Protein AF-A0A158KVG2-F1 (afdb_monomer_lite)

pLDDT: mean 78.67, std 23.9, range [35.34, 98.88]

Radius of gyration: 31.32 Å; chains: 1; bounding box: 72×82×52 Å

Sequence (134 aa):
MSNTTRAKLRKARLRAGALAVALGLVTTLSQTADAQETRQITQSPASAPSASETLNARQQAIVPIAAFAAAGNMAKLNAALNQGLDAGMTVSDAREILVQLYAYAGFPRSLNALGELMKVLEARKQRKRSFLRA

Organism: NCBI:txid326476

Secondary structure (DSSP, 8-state):
----------------------------------------------PPPPGGGSPPHHHHTHHHHHHHHHHT-HHHHHHHHHHHHHTT--HHHHHHHHHHTHHHH-HHHHHHHHHHHHHHHHHHHHHHHHHTT-

InterPro domains:
  IPR003779 Alkyl hydroperoxide reductase AhpD/CMD-like [PF02627] (53-115)
  IPR029032 AhpD-like [G3DSA:1.20.1290.10] (24-131)
  IPR029032 AhpD-like [SSF69118] (46-126)
  IPR052512 4-carboxymuconolactone decarboxylase/NDH-1 regulator [PTHR33570] (53-128)

Foldseek 3Di:
DDDDDDDDDDDDDDDDDDDDDDDDDDDDDDDDDPPPPPPPPPPDDPDDDDPVNDDQQLRVLLVQCLVCLLVVVLVSNLVSLVSNVVSVHDLVNSLVSLVVSCVVRNDVSSVVSVVSSVVSVVVVVVVVVVVVVD

Structure (mmCIF, N/CA/C/O backbone):
data_AF-A0A158KVG2-F1
#
_entry.id   AF-A0A158KVG2-F1
#
loop_
_atom_site.group_PDB
_atom_site.id
_atom_site.type_symbol
_atom_site.label_atom_id
_atom_site.label_alt_id
_atom_site.label_comp_id
_atom_site.label_asym_id
_atom_site.label_entity_id
_atom_site.label_seq_id
_atom_site.pdbx_PDB_ins_code
_atom_site.Cartn_x
_atom_site.Cartn_y
_atom_site.Cartn_z
_atom_site.occupancy
_atom_site.B_iso_or_equiv
_atom_site.auth_seq_id
_atom_site.auth_comp_id
_atom_site.auth_asym_id
_atom_site.auth_atom_id
_atom_site.pdbx_PDB_model_num
ATOM 1 N N . MET A 1 1 ? 12.723 -8.533 -31.213 1.00 46.94 1 MET A N 1
ATOM 2 C CA . MET A 1 1 ? 12.249 -9.908 -31.484 1.00 46.94 1 MET A CA 1
ATOM 3 C C . MET A 1 1 ? 13.435 -10.754 -31.915 1.00 46.94 1 MET A C 1
ATOM 5 O O . MET A 1 1 ? 13.877 -10.594 -33.039 1.00 46.94 1 MET A O 1
ATOM 9 N N . SER A 1 2 ? 13.947 -11.612 -31.031 1.00 47.16 2 SER A N 1
ATOM 10 C CA . SER A 1 2 ? 14.795 -12.767 -31.383 1.00 47.16 2 SER A CA 1
ATOM 11 C C . SER A 1 2 ? 14.998 -13.620 -30.130 1.00 47.16 2 SER A C 1
ATOM 13 O O . SER A 1 2 ? 15.923 -13.450 -29.344 1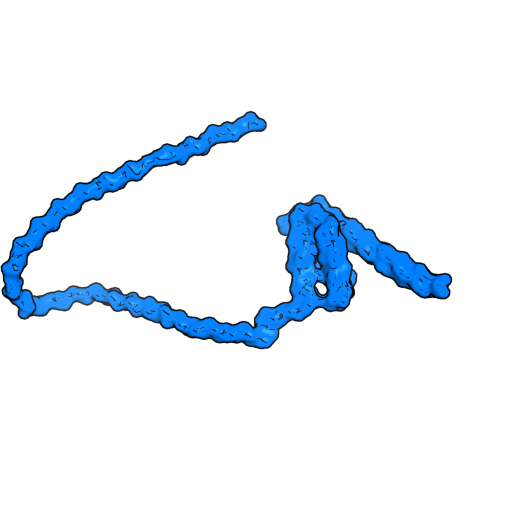.00 47.16 2 SER A O 1
ATOM 15 N N . ASN A 1 3 ? 14.021 -14.498 -29.921 1.00 42.50 3 ASN A N 1
ATOM 16 C CA . ASN A 1 3 ? 14.078 -15.589 -28.963 1.00 42.50 3 ASN A CA 1
ATOM 17 C C . ASN A 1 3 ? 14.885 -16.753 -29.553 1.00 42.50 3 ASN A C 1
ATOM 19 O O . ASN A 1 3 ? 14.828 -16.985 -30.760 1.00 42.50 3 ASN A O 1
ATOM 23 N N . THR A 1 4 ? 15.427 -17.565 -28.642 1.00 52.56 4 THR A N 1
ATOM 24 C CA . THR A 1 4 ? 15.753 -18.999 -28.780 1.00 52.56 4 THR A CA 1
ATOM 25 C C . THR A 1 4 ? 17.234 -19.341 -28.909 1.00 52.56 4 THR A C 1
ATOM 27 O O . THR A 1 4 ? 17.772 -19.364 -30.005 1.00 52.56 4 THR A O 1
ATOM 30 N N . THR A 1 5 ? 17.794 -19.841 -27.803 1.00 49.97 5 THR A N 1
ATOM 31 C CA . THR A 1 5 ? 18.590 -21.078 -27.832 1.00 49.97 5 THR A CA 1
ATOM 32 C C . THR A 1 5 ? 18.205 -21.939 -26.626 1.00 49.97 5 THR A C 1
ATOM 34 O O . THR A 1 5 ? 18.603 -21.674 -25.496 1.00 49.97 5 THR A O 1
ATOM 37 N N . ARG A 1 6 ? 17.398 -22.983 -26.861 1.00 48.06 6 ARG A N 1
ATOM 38 C CA . ARG A 1 6 ? 17.244 -24.125 -25.945 1.00 48.06 6 ARG A CA 1
ATOM 39 C C . ARG A 1 6 ? 18.274 -25.175 -26.347 1.00 48.06 6 ARG A C 1
ATOM 41 O O . ARG A 1 6 ? 18.123 -25.781 -27.402 1.00 48.06 6 ARG A O 1
ATOM 48 N N . ALA A 1 7 ? 19.247 -25.452 -25.487 1.00 46.06 7 ALA A N 1
ATOM 49 C CA . ALA A 1 7 ? 20.039 -26.673 -25.578 1.00 46.06 7 ALA A CA 1
ATOM 50 C C . ALA A 1 7 ? 19.453 -27.716 -24.616 1.00 46.06 7 ALA A C 1
ATOM 52 O O . ALA A 1 7 ? 19.434 -27.536 -23.400 1.00 46.06 7 ALA A O 1
ATOM 53 N N . LYS A 1 8 ? 18.907 -28.791 -25.188 1.00 47.69 8 LYS A N 1
ATOM 54 C CA . LYS A 1 8 ? 18.494 -30.011 -24.491 1.00 47.69 8 LYS A CA 1
ATOM 55 C C . LYS A 1 8 ? 19.597 -31.072 -24.630 1.00 47.69 8 LYS A C 1
ATOM 57 O O . LYS A 1 8 ? 20.163 -31.197 -25.710 1.00 47.69 8 LYS A O 1
ATOM 62 N N . LEU A 1 9 ? 19.670 -31.950 -23.618 1.00 47.25 9 LEU A N 1
ATOM 63 C CA . LEU A 1 9 ? 20.218 -33.323 -23.637 1.00 47.25 9 LEU A CA 1
ATOM 64 C C . LEU A 1 9 ? 21.770 -33.414 -23.636 1.00 47.25 9 LEU A C 1
ATOM 66 O O . LEU A 1 9 ? 22.432 -32.559 -24.191 1.00 47.25 9 LEU A O 1
ATOM 70 N N . ARG A 1 10 ? 22.451 -34.409 -23.046 1.00 45.09 10 ARG A N 1
ATOM 71 C CA . ARG A 1 10 ? 22.157 -35.843 -22.875 1.00 45.09 10 ARG A CA 1
ATOM 72 C C . ARG A 1 10 ? 22.859 -36.419 -21.633 1.00 45.09 10 ARG A C 1
ATOM 74 O O . ARG A 1 10 ? 23.947 -36.002 -21.262 1.00 45.09 10 ARG A O 1
ATOM 81 N N . LYS A 1 11 ? 22.225 -37.446 -21.061 1.00 49.22 11 LYS A N 1
ATOM 82 C CA . LYS A 1 11 ? 22.781 -38.410 -20.100 1.00 49.22 11 LYS A CA 1
ATOM 83 C C . LYS A 1 11 ? 24.017 -39.117 -20.672 1.00 49.22 11 LYS A C 1
ATOM 85 O O . LYS A 1 11 ? 23.976 -39.533 -21.826 1.00 49.22 11 LYS A O 1
ATOM 90 N N . ALA A 1 12 ? 24.986 -39.429 -19.815 1.00 42.91 12 ALA A N 1
ATOM 91 C CA . ALA A 1 12 ? 25.880 -40.567 -20.005 1.00 42.91 12 ALA A CA 1
ATOM 92 C C . ALA A 1 12 ? 26.088 -41.266 -18.655 1.00 42.91 12 ALA A C 1
ATOM 94 O O . ALA A 1 12 ? 26.766 -40.770 -17.763 1.00 42.91 12 ALA A O 1
ATOM 95 N N . ARG A 1 13 ? 25.418 -42.410 -18.500 1.00 50.41 13 ARG A N 1
ATOM 96 C CA . ARG A 1 13 ? 25.749 -43.434 -17.509 1.00 50.41 13 ARG A CA 1
ATOM 97 C C . ARG A 1 13 ? 26.928 -44.218 -18.080 1.00 50.41 13 ARG A C 1
ATOM 99 O O . ARG A 1 13 ? 26.797 -44.705 -19.200 1.00 50.41 13 ARG A O 1
ATOM 106 N N . LEU A 1 14 ? 27.996 -44.425 -17.317 1.00 45.09 14 LEU A N 1
ATOM 107 C CA . LEU A 1 14 ? 28.896 -45.551 -17.551 1.00 45.09 14 LEU A CA 1
ATOM 108 C C . LEU A 1 14 ? 29.075 -46.359 -16.269 1.00 45.09 14 LEU A C 1
ATOM 110 O O . LEU A 1 14 ? 29.219 -45.826 -15.175 1.00 45.09 14 LEU A O 1
ATOM 114 N N . ARG A 1 15 ? 28.938 -47.668 -16.464 1.00 46.53 15 ARG A N 1
ATOM 115 C CA . ARG A 1 15 ? 28.960 -48.761 -15.499 1.00 46.53 15 ARG A CA 1
ATOM 116 C C . ARG A 1 15 ? 30.371 -49.342 -15.427 1.00 46.53 15 ARG A C 1
ATOM 118 O O . ARG A 1 15 ? 31.005 -49.426 -16.470 1.00 46.53 15 ARG A O 1
ATOM 125 N N . ALA A 1 16 ? 30.754 -49.858 -14.264 1.00 38.53 16 ALA A N 1
ATOM 126 C CA . ALA A 1 16 ? 31.463 -51.131 -14.043 1.00 38.53 16 ALA A CA 1
ATOM 127 C C . ALA A 1 16 ? 31.785 -51.175 -12.534 1.00 38.53 16 ALA A C 1
ATOM 129 O O . ALA A 1 16 ? 32.373 -50.236 -12.024 1.00 38.53 16 ALA A O 1
ATOM 130 N N . GLY A 1 17 ? 31.350 -52.126 -11.711 1.00 40.28 17 GLY A N 1
ATOM 131 C CA . GLY A 1 17 ? 31.084 -53.528 -11.997 1.00 40.28 17 GLY A CA 1
ATOM 132 C C . GLY A 1 17 ? 32.365 -54.336 -11.809 1.00 40.28 17 GLY A C 1
ATOM 133 O O . GLY A 1 17 ? 32.963 -54.735 -12.797 1.00 40.28 17 GLY A O 1
ATOM 134 N N . ALA A 1 18 ? 32.773 -54.569 -10.561 1.00 41.50 18 ALA A N 1
ATOM 135 C CA . ALA A 1 18 ? 33.717 -55.627 -10.215 1.00 41.50 18 ALA A CA 1
ATOM 136 C C . ALA A 1 18 ? 33.218 -56.324 -8.944 1.00 41.50 18 ALA A C 1
ATOM 138 O O . ALA A 1 18 ? 33.290 -55.804 -7.835 1.00 41.50 18 ALA A O 1
ATOM 139 N N . LEU A 1 19 ? 32.610 -57.480 -9.185 1.00 38.84 19 LEU A N 1
ATOM 140 C CA . LEU A 1 19 ? 32.150 -58.472 -8.230 1.00 38.84 19 LEU A CA 1
ATOM 141 C C . LEU A 1 19 ? 33.371 -59.294 -7.794 1.00 38.84 19 LEU A C 1
ATOM 143 O O . LEU A 1 19 ? 34.020 -59.895 -8.646 1.00 38.84 19 LEU A O 1
ATOM 147 N N . ALA A 1 20 ? 33.663 -59.363 -6.500 1.00 42.84 20 ALA A N 1
ATOM 148 C CA . ALA A 1 20 ? 34.545 -60.389 -5.953 1.00 42.84 20 ALA A CA 1
ATOM 149 C C . ALA A 1 20 ? 33.944 -60.889 -4.638 1.00 42.84 20 ALA A C 1
ATOM 151 O O . ALA A 1 20 ? 34.099 -60.289 -3.578 1.00 42.84 20 ALA A O 1
ATOM 152 N N . VAL A 1 21 ? 33.181 -61.974 -4.755 1.00 43.25 21 VAL A N 1
ATOM 153 C CA . VAL A 1 21 ? 32.731 -62.805 -3.640 1.00 43.25 21 VAL A CA 1
ATOM 154 C C . VAL A 1 21 ? 33.880 -63.748 -3.300 1.00 43.25 21 VAL A C 1
ATOM 156 O O . VAL A 1 21 ? 34.240 -64.579 -4.128 1.00 43.25 21 VAL A O 1
ATOM 159 N N . ALA A 1 22 ? 34.423 -63.655 -2.089 1.00 40.34 22 ALA A N 1
ATOM 160 C CA . ALA A 1 22 ? 35.132 -64.763 -1.460 1.00 40.34 22 ALA A CA 1
ATOM 161 C C . ALA A 1 22 ? 35.016 -64.637 0.064 1.00 40.34 22 ALA A C 1
ATOM 163 O O . ALA A 1 22 ? 35.473 -63.667 0.663 1.00 40.34 22 ALA A O 1
ATOM 164 N N . LEU A 1 23 ? 34.344 -65.623 0.661 1.00 45.16 23 LEU A N 1
ATOM 165 C CA . LEU A 1 23 ? 34.289 -65.869 2.098 1.00 45.16 23 LEU A CA 1
ATOM 166 C C . LEU A 1 23 ? 35.703 -66.052 2.668 1.00 45.16 23 LEU A C 1
ATOM 168 O O . LEU A 1 23 ? 36.497 -66.802 2.106 1.00 45.16 23 LEU A O 1
ATOM 172 N N . GLY A 1 24 ? 35.959 -65.485 3.845 1.00 40.19 24 GLY A N 1
ATOM 173 C CA . GLY A 1 24 ? 37.127 -65.837 4.648 1.00 40.19 24 GLY A CA 1
ATOM 174 C C . GLY A 1 24 ? 37.234 -64.995 5.912 1.00 40.19 24 GLY A C 1
ATOM 175 O O . GLY A 1 24 ? 37.640 -63.842 5.854 1.00 40.19 24 GLY A O 1
ATOM 176 N N . LEU A 1 25 ? 36.840 -65.584 7.042 1.00 54.62 25 LEU A N 1
ATOM 177 C CA . LEU A 1 25 ? 37.082 -65.121 8.412 1.00 54.62 25 LEU A CA 1
ATOM 178 C C . LEU A 1 25 ? 38.502 -64.551 8.596 1.00 54.62 25 LEU A C 1
ATOM 180 O O . LEU A 1 25 ? 39.461 -65.264 8.329 1.00 54.62 25 LEU A O 1
ATOM 184 N N . VAL A 1 26 ? 38.622 -63.345 9.159 1.00 50.75 26 VAL A N 1
ATOM 185 C CA . VAL A 1 26 ? 39.550 -63.015 10.260 1.00 50.75 26 VAL A CA 1
ATOM 186 C C . VAL A 1 26 ? 39.286 -61.574 10.705 1.00 50.75 26 VAL A C 1
ATOM 188 O O . VAL A 1 26 ? 39.471 -60.602 9.979 1.00 50.75 26 VAL A O 1
ATOM 191 N N . THR A 1 27 ? 38.801 -61.459 11.933 1.00 54.44 27 THR A N 1
ATOM 192 C CA . THR A 1 27 ? 38.699 -60.235 12.720 1.00 54.44 27 THR A CA 1
ATOM 193 C C . THR A 1 27 ? 40.023 -60.001 13.440 1.00 54.44 27 THR A C 1
ATOM 195 O O . THR A 1 27 ? 40.278 -60.717 14.401 1.00 54.44 27 THR A O 1
ATOM 198 N N . THR A 1 28 ? 40.817 -58.992 13.071 1.00 48.44 28 THR A N 1
ATOM 199 C CA . THR A 1 28 ? 41.749 -58.337 14.013 1.00 48.44 28 THR A CA 1
ATOM 200 C C . THR A 1 28 ? 42.136 -56.932 13.551 1.00 48.44 28 THR A C 1
ATOM 202 O O . THR A 1 28 ? 42.648 -56.757 12.452 1.00 48.44 28 THR A O 1
ATOM 205 N N . LEU A 1 29 ? 41.896 -55.970 14.450 1.00 54.41 29 LEU A N 1
ATOM 206 C CA . LEU A 1 29 ? 42.531 -54.658 14.627 1.00 54.41 29 LEU A CA 1
ATOM 207 C C . LEU A 1 29 ? 43.180 -53.998 13.400 1.00 54.41 29 LEU A C 1
ATOM 209 O O . LEU A 1 29 ? 44.331 -54.262 13.064 1.00 54.41 29 LEU A O 1
ATOM 213 N N . SER A 1 30 ? 42.514 -52.970 12.882 1.00 42.50 30 SER A N 1
ATOM 214 C CA . SER A 1 30 ? 43.186 -51.739 12.457 1.00 42.50 30 SER A CA 1
ATOM 215 C C . SER A 1 30 ? 42.203 -50.583 12.592 1.00 42.50 30 SER A C 1
ATOM 217 O O . SER A 1 30 ? 41.364 -50.339 11.731 1.00 42.50 30 SER A O 1
ATOM 219 N N . GLN A 1 31 ? 42.288 -49.903 13.737 1.00 50.94 31 GLN A N 1
ATOM 220 C CA . GLN A 1 31 ? 41.778 -48.549 13.894 1.00 50.94 31 GLN A CA 1
ATOM 221 C C . GLN A 1 31 ? 42.495 -47.666 12.873 1.00 50.94 31 GLN A C 1
ATOM 223 O O . GLN A 1 31 ? 43.683 -47.389 13.006 1.00 50.94 31 GLN A O 1
ATOM 228 N N . THR A 1 32 ? 41.757 -47.219 11.865 1.00 45.50 32 THR A N 1
ATOM 229 C CA . THR A 1 32 ? 42.000 -45.921 11.245 1.00 45.50 32 THR A CA 1
ATOM 230 C C . THR A 1 32 ? 40.747 -45.104 11.503 1.00 45.50 32 THR A C 1
ATOM 232 O O . THR A 1 32 ? 39.627 -45.505 11.196 1.00 45.50 32 THR A O 1
ATOM 235 N N . ALA A 1 33 ? 40.957 -44.042 12.269 1.00 45.81 33 ALA A N 1
ATOM 236 C CA . ALA A 1 33 ? 39.939 -43.152 12.769 1.00 45.81 33 ALA A CA 1
ATOM 237 C C . ALA A 1 33 ? 39.454 -42.254 11.629 1.00 45.81 33 ALA A C 1
ATOM 239 O O . ALA A 1 33 ? 40.002 -41.179 11.416 1.00 45.81 33 ALA A O 1
ATOM 240 N N . ASP A 1 34 ? 38.408 -42.684 10.931 1.00 35.34 34 ASP A N 1
ATOM 241 C CA . ASP A 1 34 ? 37.525 -41.751 10.246 1.00 35.34 34 ASP A CA 1
ATOM 242 C C . ASP A 1 34 ? 36.406 -41.385 11.217 1.00 35.34 34 ASP A C 1
ATOM 244 O O . ASP A 1 34 ? 35.491 -42.157 11.509 1.00 35.34 34 ASP A O 1
ATOM 248 N N . ALA A 1 35 ? 36.540 -40.190 11.786 1.00 44.62 35 ALA A N 1
ATOM 249 C CA . ALA A 1 35 ? 35.538 -39.559 12.619 1.00 44.62 35 ALA A CA 1
ATOM 250 C C . ALA A 1 35 ? 34.256 -39.333 11.799 1.00 44.62 35 ALA A C 1
ATOM 252 O O . ALA A 1 35 ? 34.061 -38.289 11.179 1.00 44.62 35 ALA A O 1
ATOM 253 N N . GLN A 1 36 ? 33.350 -40.312 11.814 1.00 43.19 36 GLN A N 1
ATOM 254 C CA . GLN A 1 36 ? 31.944 -40.102 11.486 1.00 43.19 36 GLN A CA 1
ATOM 255 C C . GLN A 1 36 ? 31.297 -39.293 12.616 1.00 43.19 36 GLN A C 1
ATOM 257 O O . GLN A 1 36 ? 30.568 -39.822 13.455 1.00 43.19 36 GLN A O 1
ATOM 262 N N . GLU A 1 37 ? 31.547 -37.983 12.625 1.00 42.28 37 GLU A N 1
ATOM 263 C CA . GLU A 1 37 ? 30.726 -37.017 13.352 1.00 42.28 37 GLU A CA 1
ATOM 264 C C . GLU A 1 37 ? 29.366 -36.950 12.644 1.00 42.28 37 GLU A C 1
ATOM 266 O O . GLU A 1 37 ? 29.073 -36.076 11.829 1.00 42.28 37 GLU A O 1
ATOM 271 N N . THR A 1 38 ? 28.528 -37.949 12.921 1.00 42.62 38 THR A N 1
ATOM 272 C CA . THR A 1 38 ? 27.106 -37.901 12.606 1.00 42.62 38 THR A CA 1
ATOM 273 C C . THR A 1 38 ? 26.527 -36.791 13.469 1.00 42.62 38 THR A C 1
ATOM 275 O O . THR A 1 38 ? 26.101 -37.025 14.598 1.00 42.62 38 THR A O 1
ATOM 278 N N . ARG A 1 39 ? 26.535 -35.553 12.960 1.00 50.38 39 ARG A N 1
ATOM 279 C CA . ARG A 1 39 ? 25.688 -34.487 13.490 1.00 50.38 39 ARG A CA 1
ATOM 280 C C . ARG A 1 39 ? 24.253 -34.902 13.244 1.00 50.38 39 ARG A C 1
ATOM 282 O O . ARG A 1 39 ? 23.661 -34.621 12.206 1.00 50.38 39 ARG A O 1
ATOM 289 N N . GLN A 1 40 ? 23.720 -35.616 14.220 1.00 41.84 40 GLN A N 1
ATOM 290 C CA . GLN A 1 40 ? 22.303 -35.794 14.412 1.00 41.84 40 GLN A CA 1
ATOM 291 C C . GLN A 1 40 ? 21.725 -34.385 14.568 1.00 41.84 40 GLN A C 1
ATOM 293 O O . GLN A 1 40 ? 21.825 -33.762 15.622 1.00 41.84 40 GLN A O 1
ATOM 298 N N . ILE A 1 41 ? 21.194 -33.837 13.473 1.00 55.31 41 ILE A N 1
ATOM 299 C CA . ILE A 1 41 ? 20.319 -32.671 13.522 1.00 55.31 41 ILE A CA 1
ATOM 300 C C . ILE A 1 41 ? 19.064 -33.175 14.230 1.00 55.31 41 ILE A C 1
ATOM 302 O O . ILE A 1 41 ? 18.137 -33.680 13.599 1.00 55.31 41 ILE A O 1
ATOM 306 N N . THR A 1 42 ? 19.073 -33.123 15.559 1.00 52.03 42 THR A N 1
ATOM 307 C CA . THR A 1 42 ? 17.867 -33.239 16.367 1.00 52.03 42 THR A CA 1
ATOM 308 C C . THR A 1 42 ? 16.966 -32.096 15.925 1.00 52.03 42 THR A C 1
ATOM 310 O O . THR A 1 42 ? 17.172 -30.943 16.297 1.00 52.03 42 THR A O 1
ATOM 313 N N . GLN A 1 43 ? 16.009 -32.399 15.050 1.00 60.09 43 GLN A N 1
ATOM 314 C CA . GLN A 1 43 ? 14.904 -31.504 14.761 1.00 60.09 43 GLN A CA 1
ATOM 315 C C . GLN A 1 43 ? 14.112 -31.378 16.062 1.00 60.09 43 GLN A C 1
ATOM 317 O O . GLN A 1 43 ? 13.350 -32.2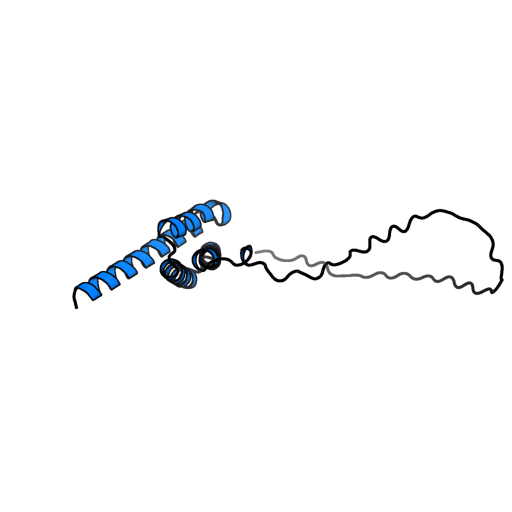75 16.419 1.00 60.09 43 GLN A O 1
ATOM 322 N N . SER A 1 44 ? 14.342 -30.292 16.802 1.00 60.66 44 SER A N 1
ATOM 323 C CA . SER A 1 44 ? 13.436 -29.883 17.872 1.00 60.66 44 SER A CA 1
ATOM 324 C C . SER A 1 44 ? 12.017 -29.835 17.295 1.00 60.66 44 SER A C 1
ATOM 326 O O . SER A 1 44 ? 11.843 -29.261 16.213 1.00 60.66 44 SER A O 1
ATOM 328 N N . PRO A 1 45 ? 11.008 -30.429 17.959 1.00 59.56 45 PRO A N 1
ATOM 329 C CA . PRO A 1 45 ? 9.631 -30.304 17.507 1.00 59.56 45 PRO A CA 1
ATOM 330 C C . PRO A 1 45 ? 9.315 -28.811 17.463 1.00 59.56 45 PRO A C 1
ATOM 332 O O . PRO A 1 45 ? 9.561 -28.101 18.437 1.00 59.56 45 PRO A O 1
ATOM 335 N N . ALA A 1 46 ? 8.867 -28.325 16.306 1.00 64.25 46 ALA A N 1
ATOM 336 C CA . ALA A 1 46 ? 8.553 -26.919 16.110 1.00 64.25 46 ALA A CA 1
ATOM 337 C C . ALA A 1 46 ? 7.565 -26.472 17.197 1.00 64.25 46 ALA A C 1
ATOM 339 O O . ALA A 1 46 ? 6.418 -26.921 17.224 1.00 64.25 46 ALA A O 1
ATOM 340 N N . SER A 1 47 ? 8.037 -25.636 18.123 1.00 67.75 47 SER A N 1
ATOM 341 C CA . SER A 1 47 ? 7.197 -24.989 19.123 1.00 67.75 47 SER A CA 1
ATOM 342 C C . SER A 1 47 ? 6.072 -24.249 18.401 1.00 67.75 47 SER A C 1
ATOM 344 O O . SER A 1 47 ? 6.324 -23.563 17.411 1.00 67.75 47 SER A O 1
ATOM 346 N N . ALA A 1 48 ? 4.831 -24.414 18.867 1.00 70.00 48 ALA A N 1
ATOM 347 C CA . ALA A 1 48 ? 3.695 -23.654 18.353 1.00 70.00 48 ALA A CA 1
ATOM 348 C C . ALA A 1 48 ? 4.017 -22.147 18.383 1.00 70.00 48 ALA A C 1
ATOM 350 O O . ALA A 1 48 ? 4.687 -21.711 19.328 1.00 70.00 48 ALA A O 1
ATOM 351 N N . PRO A 1 49 ? 3.563 -21.363 17.384 1.00 70.06 49 PRO A N 1
ATOM 352 C CA . PRO A 1 49 ? 3.930 -19.964 17.289 1.00 70.06 49 PRO A CA 1
ATOM 353 C C . PRO A 1 49 ? 3.524 -19.236 18.564 1.00 70.06 49 PRO A C 1
ATOM 355 O O . PRO A 1 49 ? 2.361 -19.247 18.978 1.00 70.06 49 PRO A O 1
ATOM 358 N N . SER A 1 50 ? 4.515 -18.654 19.229 1.00 69.25 50 SER A N 1
ATOM 359 C CA . SER A 1 50 ? 4.305 -17.875 20.443 1.00 69.25 50 SER A CA 1
ATOM 360 C C . SER A 1 50 ? 3.480 -16.622 20.112 1.00 69.25 50 SER A C 1
ATOM 362 O O . SER A 1 50 ? 3.508 -16.131 18.986 1.00 69.25 50 SER A O 1
ATOM 364 N N . ALA A 1 51 ? 2.711 -16.081 21.066 1.00 66.44 51 ALA A N 1
ATOM 365 C CA . ALA A 1 51 ? 1.823 -14.933 20.814 1.00 66.44 51 ALA A CA 1
ATOM 366 C C . ALA A 1 51 ? 2.546 -13.702 20.208 1.00 66.44 51 ALA A C 1
ATOM 368 O O . ALA A 1 51 ? 1.908 -12.878 19.556 1.00 66.44 51 ALA A O 1
ATOM 369 N N . SER A 1 52 ? 3.873 -13.601 20.362 1.00 68.50 52 SER A N 1
ATOM 370 C CA . SER A 1 52 ? 4.730 -12.589 19.725 1.00 68.50 52 SER A CA 1
ATOM 371 C C . SER A 1 52 ? 4.921 -12.755 18.213 1.00 68.50 52 SER A C 1
ATOM 373 O O . SER A 1 52 ? 5.373 -11.822 17.558 1.00 68.50 52 SER A O 1
ATOM 375 N N . GLU A 1 53 ? 4.592 -13.912 17.642 1.00 75.06 53 GLU A N 1
ATOM 376 C CA . GLU A 1 53 ? 4.760 -14.206 16.212 1.00 75.06 53 GLU A CA 1
ATOM 377 C C . GLU A 1 53 ? 3.524 -13.838 15.379 1.00 75.06 53 GLU A C 1
ATOM 379 O O . GLU A 1 53 ? 3.572 -13.838 14.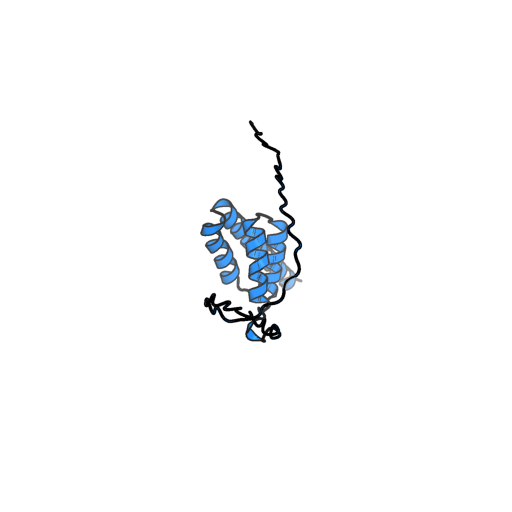149 1.00 75.06 53 GLU A O 1
ATOM 384 N N . THR A 1 54 ? 2.407 -13.487 16.025 1.00 89.62 54 THR A N 1
ATOM 385 C CA . THR A 1 54 ? 1.169 -13.133 15.323 1.00 89.62 54 THR A CA 1
ATOM 386 C C . THR A 1 54 ? 1.110 -11.632 15.055 1.00 89.62 54 THR A C 1
ATOM 388 O O . THR A 1 54 ? 1.030 -10.819 15.973 1.00 89.62 54 THR A O 1
ATOM 391 N N . LEU A 1 55 ? 1.108 -11.253 13.775 1.00 93.31 55 LEU A N 1
ATOM 392 C CA . LEU A 1 55 ? 0.923 -9.863 13.358 1.00 93.31 55 LEU A CA 1
ATOM 393 C C . LEU A 1 55 ? -0.481 -9.371 13.724 1.00 93.31 55 LEU A C 1
ATOM 395 O O . LEU A 1 55 ? -1.465 -10.077 13.505 1.00 93.31 55 LEU A O 1
ATOM 399 N N . ASN A 1 56 ? -0.603 -8.136 14.207 1.00 93.56 56 ASN A N 1
ATOM 400 C CA . ASN A 1 56 ? -1.915 -7.514 14.395 1.00 93.56 56 ASN A CA 1
ATOM 401 C C . ASN A 1 56 ? -2.550 -7.112 13.046 1.00 93.56 56 ASN A C 1
ATOM 403 O O . ASN A 1 56 ? -1.874 -7.054 12.018 1.00 93.56 56 ASN A O 1
ATOM 407 N N . ALA A 1 57 ? -3.849 -6.796 13.036 1.00 94.50 57 ALA A N 1
ATOM 408 C CA . ALA A 1 57 ? -4.583 -6.479 11.804 1.00 94.50 57 ALA A CA 1
ATOM 409 C C . ALA A 1 57 ? -3.960 -5.320 10.995 1.00 94.50 57 ALA A C 1
ATOM 411 O O . ALA A 1 57 ? -3.869 -5.399 9.769 1.00 94.50 57 ALA A O 1
ATOM 412 N N . ARG A 1 58 ? -3.461 -4.273 11.672 1.00 95.25 58 ARG A N 1
ATOM 413 C CA . ARG A 1 58 ? -2.769 -3.142 11.027 1.00 95.25 58 ARG A CA 1
ATOM 414 C C . ARG A 1 58 ? -1.469 -3.588 10.355 1.00 95.25 58 ARG A C 1
ATOM 416 O O . ARG A 1 58 ? -1.202 -3.176 9.232 1.00 95.25 58 ARG A O 1
ATOM 423 N N . GLN A 1 59 ? -0.684 -4.446 11.005 1.00 96.44 59 GLN A N 1
ATOM 424 C CA . GLN A 1 59 ? 0.553 -5.003 10.447 1.00 96.44 59 GLN A CA 1
ATOM 425 C C . GLN A 1 59 ? 0.275 -5.944 9.270 1.00 96.44 59 GLN A C 1
ATOM 427 O O . GLN A 1 59 ? 0.951 -5.866 8.247 1.00 96.44 59 GLN A O 1
ATOM 432 N N . GLN A 1 60 ? -0.747 -6.796 9.374 1.00 96.88 60 GLN A N 1
ATOM 433 C CA . GLN A 1 60 ? -1.137 -7.704 8.292 1.00 96.88 60 GLN A CA 1
ATOM 434 C C . GLN A 1 60 ? -1.564 -6.943 7.030 1.00 96.88 60 GLN A C 1
ATOM 436 O O . GLN A 1 60 ? -1.255 -7.375 5.920 1.00 96.88 60 GLN A O 1
ATOM 441 N N . ALA A 1 61 ? -2.213 -5.784 7.183 1.00 98.00 61 ALA A N 1
ATOM 442 C CA . ALA A 1 61 ? -2.660 -4.957 6.064 1.00 98.00 61 ALA A CA 1
ATOM 443 C C . ALA A 1 61 ? -1.514 -4.364 5.218 1.00 98.00 61 ALA A C 1
ATOM 445 O O . ALA A 1 61 ? -1.737 -4.000 4.062 1.00 98.00 61 ALA A O 1
ATOM 446 N N . ILE A 1 62 ? -0.284 -4.306 5.743 1.00 98.50 62 ILE A N 1
ATOM 447 C CA . ILE A 1 62 ? 0.892 -3.816 5.004 1.00 98.50 62 ILE A CA 1
ATOM 448 C C . ILE A 1 62 ? 1.170 -4.700 3.783 1.00 98.50 62 ILE A C 1
ATOM 450 O O . ILE A 1 62 ? 1.435 -4.195 2.690 1.00 98.50 62 ILE A O 1
ATOM 454 N N . VAL A 1 63 ? 1.070 -6.020 3.958 1.00 98.25 63 VAL A N 1
ATOM 455 C CA . VAL A 1 63 ? 1.424 -7.020 2.942 1.00 98.25 63 VAL A CA 1
ATOM 456 C C . VAL A 1 63 ? 0.623 -6.846 1.644 1.00 98.25 63 VAL A C 1
ATOM 458 O O . VAL A 1 63 ? 1.249 -6.675 0.595 1.00 98.25 63 VAL A O 1
ATOM 461 N N . PRO A 1 64 ? -0.727 -6.843 1.648 1.00 98.69 64 PRO A N 1
ATOM 462 C CA . PRO A 1 64 ? -1.492 -6.672 0.417 1.00 98.69 64 PRO A CA 1
ATOM 463 C C . PRO A 1 64 ? -1.302 -5.286 -0.211 1.00 98.69 64 PRO A C 1
ATOM 465 O O . PRO A 1 64 ? -1.251 -5.190 -1.436 1.00 98.69 64 PRO A O 1
ATOM 468 N N . ILE A 1 65 ? -1.143 -4.218 0.581 1.00 98.81 65 ILE A N 1
ATOM 469 C CA . ILE A 1 65 ? -0.898 -2.869 0.044 1.00 98.81 65 ILE A CA 1
ATOM 470 C C . ILE A 1 65 ? 0.421 -2.838 -0.727 1.00 98.81 65 ILE A C 1
ATOM 472 O O . ILE A 1 65 ? 0.435 -2.456 -1.898 1.00 98.81 65 ILE A O 1
ATOM 476 N N . ALA A 1 66 ? 1.512 -3.288 -0.104 1.00 98.75 66 ALA A N 1
ATOM 477 C CA . ALA A 1 66 ? 2.826 -3.311 -0.735 1.00 98.75 66 ALA A CA 1
ATOM 478 C C . ALA A 1 66 ? 2.835 -4.217 -1.976 1.00 98.75 66 ALA A C 1
ATOM 480 O O . ALA A 1 66 ? 3.304 -3.806 -3.038 1.00 98.75 66 ALA A O 1
ATOM 481 N N . ALA A 1 67 ? 2.252 -5.417 -1.878 1.00 98.81 67 ALA A N 1
ATOM 482 C CA . ALA A 1 67 ? 2.210 -6.377 -2.976 1.00 98.81 67 ALA A CA 1
ATOM 483 C C . ALA A 1 67 ? 1.433 -5.846 -4.190 1.00 98.81 67 ALA A C 1
ATOM 485 O O . ALA A 1 67 ? 1.924 -5.906 -5.320 1.00 98.81 67 ALA A O 1
ATOM 486 N N . PHE A 1 68 ? 0.230 -5.298 -3.987 1.00 98.88 68 PHE A N 1
ATOM 487 C CA . PHE A 1 68 ? -0.585 -4.799 -5.097 1.00 98.88 68 PHE A CA 1
ATOM 488 C C . PHE A 1 68 ? -0.065 -3.483 -5.668 1.00 98.88 68 PHE A C 1
ATOM 490 O O . PHE A 1 68 ? -0.167 -3.282 -6.880 1.00 98.88 68 PHE A O 1
ATOM 497 N N . ALA A 1 69 ? 0.543 -2.624 -4.849 1.00 98.75 69 ALA A N 1
ATOM 498 C CA . ALA A 1 69 ? 1.219 -1.427 -5.333 1.00 98.75 69 ALA A CA 1
ATOM 499 C C . ALA A 1 69 ? 2.449 -1.781 -6.188 1.00 98.75 69 ALA A C 1
ATOM 501 O O . ALA A 1 69 ? 2.579 -1.272 -7.303 1.00 98.75 69 ALA A O 1
ATOM 502 N N . ALA A 1 70 ? 3.291 -2.719 -5.736 1.00 98.69 70 ALA A N 1
ATOM 503 C CA . ALA A 1 70 ? 4.444 -3.208 -6.496 1.00 98.69 70 ALA A CA 1
ATOM 504 C C . ALA A 1 70 ? 4.024 -3.858 -7.826 1.00 98.69 70 ALA A C 1
ATOM 506 O O . ALA A 1 70 ? 4.598 -3.575 -8.879 1.00 98.69 70 ALA A O 1
ATOM 507 N N . ALA A 1 71 ? 2.967 -4.677 -7.796 1.00 98.62 71 ALA A N 1
ATOM 508 C CA . ALA A 1 71 ? 2.400 -5.312 -8.985 1.00 98.62 71 ALA A CA 1
ATOM 509 C C . ALA A 1 71 ? 1.661 -4.326 -9.911 1.00 98.62 71 ALA A C 1
ATOM 511 O O . ALA A 1 71 ? 1.360 -4.657 -11.059 1.00 98.62 71 ALA A O 1
ATOM 512 N N . GLY A 1 72 ? 1.337 -3.121 -9.431 1.00 98.31 72 GLY A N 1
ATOM 513 C CA . GLY A 1 72 ? 0.546 -2.141 -10.169 1.00 98.31 72 GLY A CA 1
ATOM 514 C C . GLY A 1 72 ? -0.931 -2.506 -10.329 1.00 98.31 72 GLY A C 1
ATOM 515 O O . GLY A 1 72 ? -1.584 -2.012 -11.247 1.00 98.31 72 GLY A O 1
ATOM 516 N N . ASN A 1 73 ? -1.470 -3.366 -9.463 1.00 98.69 73 ASN A N 1
ATOM 517 C CA . ASN A 1 73 ? -2.874 -3.760 -9.496 1.00 98.69 73 ASN A CA 1
ATOM 518 C C . ASN A 1 73 ? -3.726 -2.755 -8.707 1.00 98.69 73 ASN A C 1
ATOM 520 O O . ASN A 1 73 ? -3.986 -2.946 -7.521 1.00 98.69 73 ASN A O 1
ATOM 524 N N . MET A 1 74 ? -4.161 -1.681 -9.372 1.00 98.56 74 MET A N 1
ATOM 525 C CA . MET A 1 74 ? -4.867 -0.568 -8.719 1.00 98.56 74 MET A CA 1
ATOM 526 C C . MET A 1 74 ? -6.211 -0.976 -8.101 1.00 98.56 74 MET A C 1
ATOM 528 O O . MET A 1 74 ? -6.549 -0.501 -7.024 1.00 98.56 74 MET A O 1
ATOM 532 N N . ALA A 1 75 ? -6.953 -1.898 -8.724 1.00 98.56 75 ALA A N 1
ATOM 533 C CA . ALA A 1 75 ? -8.231 -2.368 -8.185 1.00 98.56 75 ALA A CA 1
ATOM 534 C C . ALA A 1 75 ? -8.050 -3.113 -6.851 1.00 98.56 75 ALA A C 1
ATOM 536 O O . ALA A 1 75 ? -8.743 -2.829 -5.874 1.00 98.56 75 ALA A O 1
ATOM 537 N N . LYS A 1 76 ? -7.074 -4.030 -6.780 1.00 98.81 76 LYS A N 1
ATOM 538 C CA . LYS A 1 76 ? -6.762 -4.735 -5.528 1.00 98.81 76 LYS A CA 1
ATOM 539 C C . LYS A 1 76 ? -6.099 -3.819 -4.500 1.00 98.81 76 LYS A C 1
ATOM 541 O O . LYS A 1 76 ? -6.379 -3.950 -3.312 1.00 98.81 76 LYS A O 1
ATOM 546 N N . LEU A 1 77 ? -5.277 -2.868 -4.946 1.00 98.88 77 LEU A N 1
ATOM 547 C CA . LEU A 1 77 ? -4.694 -1.849 -4.078 1.00 98.88 77 LEU A CA 1
ATOM 548 C C . LEU A 1 77 ? -5.780 -0.988 -3.422 1.00 98.88 77 LEU A C 1
ATOM 550 O O . LEU A 1 77 ? -5.732 -0.785 -2.216 1.00 98.88 77 LEU A O 1
ATOM 554 N N . ASN A 1 78 ? -6.785 -0.534 -4.174 1.00 98.81 78 ASN A N 1
ATOM 555 C CA . ASN A 1 78 ? -7.901 0.247 -3.638 1.00 98.81 78 ASN A CA 1
ATOM 556 C C . ASN A 1 78 ? -8.631 -0.501 -2.508 1.00 98.81 78 ASN A C 1
ATOM 558 O O . ASN A 1 78 ? -8.874 0.058 -1.434 1.00 98.81 78 ASN A O 1
ATOM 562 N N . ALA A 1 79 ? -8.924 -1.787 -2.727 1.00 98.81 79 ALA A N 1
ATOM 563 C CA . ALA A 1 79 ? -9.536 -2.640 -1.715 1.00 98.81 79 ALA A CA 1
ATOM 564 C C . ALA A 1 79 ? -8.630 -2.799 -0.481 1.00 98.81 79 ALA A C 1
ATOM 566 O O . ALA A 1 79 ? -9.089 -2.592 0.641 1.00 98.81 79 ALA A O 1
ATOM 567 N N . ALA A 1 80 ? -7.340 -3.087 -0.681 1.00 98.81 80 ALA A N 1
ATOM 568 C CA . ALA A 1 80 ? -6.369 -3.252 0.400 1.00 98.81 80 ALA A CA 1
ATOM 569 C C . ALA A 1 80 ? -6.172 -1.966 1.223 1.00 98.81 80 ALA A C 1
ATOM 571 O O . ALA A 1 80 ? -6.095 -2.024 2.446 1.00 98.81 80 ALA A O 1
ATOM 572 N N . LEU A 1 81 ? -6.151 -0.798 0.575 1.00 98.88 81 LEU A N 1
ATOM 573 C CA . LEU A 1 81 ? -6.065 0.500 1.246 1.00 98.88 81 LEU A CA 1
ATOM 574 C C . LEU A 1 81 ? -7.301 0.766 2.110 1.00 98.88 81 LEU A C 1
ATOM 576 O O . LEU A 1 81 ? -7.164 1.214 3.244 1.00 98.88 81 LEU A O 1
ATOM 580 N N . ASN A 1 82 ? -8.505 0.462 1.615 1.00 98.69 82 ASN A N 1
ATOM 581 C CA . ASN A 1 82 ? -9.717 0.583 2.425 1.00 98.69 82 ASN A CA 1
ATOM 582 C C . ASN A 1 82 ? -9.684 -0.355 3.636 1.00 98.69 82 ASN A C 1
ATOM 584 O O . ASN A 1 82 ? -9.863 0.113 4.756 1.00 98.69 82 ASN A O 1
ATOM 588 N N . GLN A 1 83 ? -9.383 -1.636 3.419 1.00 98.56 83 GLN A N 1
ATOM 589 C CA . GLN A 1 83 ? -9.280 -2.625 4.496 1.00 98.56 83 GLN A CA 1
ATOM 590 C C . GLN A 1 83 ? -8.233 -2.223 5.537 1.00 98.56 83 GLN A C 1
ATOM 592 O O . GLN A 1 83 ? -8.482 -2.319 6.733 1.00 98.56 83 GLN A O 1
ATOM 597 N N . GLY A 1 84 ? -7.086 -1.713 5.092 1.00 98.44 84 GLY A N 1
ATOM 598 C CA . GLY A 1 84 ? -6.041 -1.226 5.977 1.00 98.44 84 GLY A CA 1
ATOM 599 C C . GLY A 1 84 ? -6.496 -0.059 6.850 1.00 98.44 84 GLY A C 1
ATOM 600 O O . GLY A 1 84 ? -6.301 -0.085 8.064 1.00 98.44 84 GLY A O 1
ATOM 601 N N . LEU A 1 85 ? -7.146 0.944 6.254 1.00 98.44 85 LEU A N 1
ATOM 602 C CA . LEU A 1 85 ? -7.696 2.080 6.998 1.00 98.44 85 LEU A CA 1
ATOM 603 C C . LEU A 1 85 ? -8.822 1.654 7.960 1.00 98.44 85 LEU A C 1
ATOM 605 O O . LEU A 1 85 ? -8.959 2.244 9.028 1.00 98.44 85 LEU A O 1
ATOM 609 N N . ASP A 1 86 ? -9.614 0.639 7.608 1.00 98.12 86 ASP A N 1
ATOM 610 C CA . ASP A 1 86 ? -10.656 0.080 8.484 1.00 98.12 86 ASP A CA 1
ATOM 611 C C . ASP A 1 86 ? -10.061 -0.734 9.641 1.00 98.12 86 ASP A C 1
ATOM 613 O O . ASP A 1 86 ? -10.593 -0.713 10.748 1.00 98.12 86 ASP A O 1
ATOM 617 N N . ALA A 1 87 ? -8.900 -1.358 9.429 1.00 97.56 87 ALA A N 1
ATOM 618 C CA . ALA A 1 87 ? -8.098 -2.013 10.464 1.00 97.56 87 ALA A CA 1
ATOM 619 C C . ALA A 1 87 ? -7.338 -1.026 11.381 1.00 97.56 87 ALA A C 1
ATOM 621 O O . ALA A 1 87 ? -6.480 -1.439 12.163 1.00 97.56 87 ALA A O 1
ATOM 622 N N . GLY A 1 88 ? -7.621 0.278 11.286 1.00 97.19 88 GLY A N 1
ATOM 623 C CA . GLY A 1 88 ? -7.016 1.314 12.125 1.00 97.19 88 GLY A CA 1
ATOM 624 C C . GLY A 1 88 ? -5.637 1.791 11.662 1.00 97.19 88 GLY A C 1
ATOM 625 O O . GLY A 1 88 ? -4.948 2.479 12.414 1.00 97.19 88 GLY A O 1
ATOM 626 N N . MET A 1 89 ? -5.210 1.455 10.441 1.00 98.06 89 MET A N 1
ATOM 627 C CA . MET A 1 89 ? -4.004 2.040 9.855 1.00 98.06 89 MET A CA 1
ATOM 628 C C . MET A 1 89 ? -4.212 3.528 9.571 1.00 98.06 89 MET A C 1
ATOM 630 O O . MET A 1 89 ? -5.258 3.943 9.068 1.00 98.06 89 MET A O 1
ATOM 634 N N . THR A 1 90 ? -3.207 4.346 9.874 1.00 98.56 90 THR A N 1
ATOM 635 C CA . THR A 1 90 ? -3.282 5.781 9.605 1.00 98.56 90 THR A CA 1
ATOM 636 C C . THR A 1 90 ? -2.988 6.073 8.136 1.00 98.56 90 THR A C 1
ATOM 638 O O . THR A 1 90 ? -2.338 5.300 7.429 1.00 98.56 90 THR A O 1
ATOM 641 N N . VAL A 1 91 ? -3.414 7.248 7.669 1.00 98.56 91 VAL A N 1
ATOM 642 C CA . VAL A 1 91 ? -3.049 7.737 6.330 1.00 98.56 91 VAL A CA 1
ATOM 643 C C . VAL A 1 91 ? -1.531 7.887 6.186 1.00 98.56 91 VAL A C 1
ATOM 645 O O . VAL A 1 91 ? -0.998 7.684 5.097 1.00 98.56 91 VAL A O 1
ATOM 648 N N . SER A 1 92 ? -0.842 8.234 7.279 1.00 98.56 92 SER A N 1
ATOM 649 C CA . SER A 1 92 ? 0.614 8.363 7.296 1.00 98.56 92 SER A CA 1
ATOM 650 C C . SER A 1 92 ? 1.288 7.016 7.060 1.00 98.56 92 SER A C 1
ATOM 652 O O . SER A 1 92 ? 2.158 6.933 6.207 1.00 98.56 92 SER A O 1
ATOM 654 N N . ASP A 1 93 ? 0.838 5.948 7.724 1.00 98.44 93 ASP A N 1
ATOM 655 C CA . ASP A 1 93 ? 1.410 4.607 7.530 1.00 98.44 93 ASP A CA 1
ATOM 656 C C . ASP A 1 93 ? 1.277 4.144 6.079 1.00 98.44 93 ASP A C 1
ATOM 658 O O . ASP A 1 93 ? 2.245 3.699 5.468 1.00 98.44 93 ASP A O 1
ATOM 662 N N . ALA A 1 94 ? 0.074 4.284 5.507 1.00 98.69 94 ALA A N 1
ATOM 663 C CA . ALA A 1 94 ? -0.172 3.914 4.121 1.00 98.69 94 ALA A CA 1
ATOM 664 C C . ALA A 1 94 ? 0.721 4.726 3.174 1.00 98.69 94 ALA A C 1
ATOM 666 O O . ALA A 1 94 ? 1.298 4.169 2.245 1.00 98.69 94 ALA A O 1
ATOM 667 N N . ARG A 1 95 ? 0.882 6.031 3.425 1.00 98.75 95 ARG A N 1
ATOM 668 C CA . ARG A 1 95 ? 1.791 6.887 2.656 1.00 98.75 95 ARG A CA 1
ATOM 669 C C . ARG A 1 95 ? 3.236 6.398 2.747 1.00 98.75 95 ARG A C 1
ATOM 671 O O . ARG A 1 95 ? 3.863 6.279 1.702 1.00 98.75 95 ARG A O 1
ATOM 678 N N . GLU A 1 96 ? 3.740 6.088 3.938 1.00 98.75 96 GLU A N 1
ATOM 679 C CA . GLU A 1 96 ? 5.125 5.634 4.131 1.00 98.75 96 GLU A CA 1
ATOM 680 C C . GLU A 1 96 ? 5.406 4.312 3.413 1.00 98.75 96 GLU A C 1
ATOM 682 O O . GLU A 1 96 ? 6.431 4.179 2.749 1.00 98.75 96 GLU A O 1
ATOM 687 N N . ILE A 1 97 ? 4.464 3.362 3.433 1.00 98.62 97 ILE A N 1
ATOM 688 C CA . ILE A 1 97 ? 4.586 2.110 2.666 1.00 98.62 97 ILE A CA 1
ATOM 689 C C . ILE A 1 97 ? 4.762 2.411 1.170 1.00 98.62 97 ILE A C 1
ATOM 691 O O . ILE A 1 97 ? 5.620 1.831 0.504 1.00 98.62 97 ILE A O 1
ATOM 695 N N . LEU A 1 98 ? 3.956 3.331 0.634 1.00 98.75 98 LEU A N 1
ATOM 696 C CA . LEU A 1 98 ? 3.961 3.676 -0.788 1.00 98.75 98 LEU A CA 1
ATOM 697 C C . LEU A 1 98 ? 5.156 4.548 -1.192 1.00 98.75 98 LEU A C 1
ATOM 699 O O . LEU A 1 98 ? 5.643 4.423 -2.314 1.00 98.75 98 LEU A O 1
ATOM 703 N N . VAL A 1 99 ? 5.649 5.406 -0.298 1.00 98.56 99 VAL A N 1
ATOM 704 C CA . VAL A 1 99 ? 6.879 6.180 -0.509 1.00 98.56 99 VAL A CA 1
ATOM 705 C C . VAL A 1 99 ? 8.086 5.249 -0.482 1.00 98.56 99 VAL A C 1
ATOM 707 O O . VAL A 1 99 ? 8.885 5.286 -1.411 1.00 98.56 99 VAL A O 1
ATOM 710 N N . GLN A 1 100 ? 8.179 4.344 0.495 1.00 98.62 100 GLN A N 1
ATOM 711 C CA . GLN A 1 100 ? 9.271 3.374 0.584 1.00 98.62 100 GLN A CA 1
ATOM 712 C C . GLN A 1 100 ? 9.316 2.447 -0.635 1.00 98.62 100 GLN A C 1
ATOM 714 O O . GLN A 1 100 ? 10.393 2.084 -1.112 1.00 98.62 100 GLN A O 1
ATOM 719 N N . LEU A 1 101 ? 8.149 2.116 -1.199 1.00 98.44 101 LE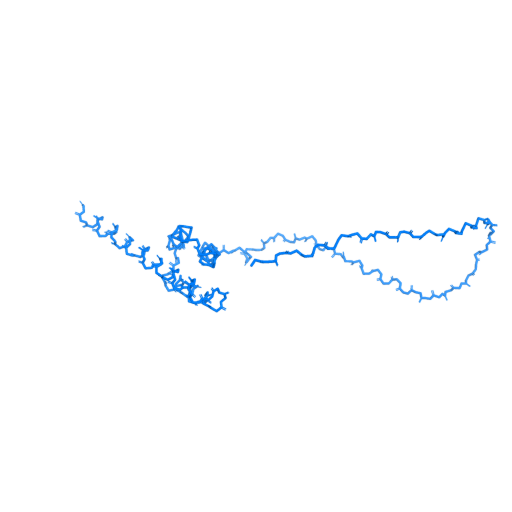U A N 1
ATOM 720 C CA . LEU A 1 101 ? 8.040 1.324 -2.420 1.00 98.44 101 LEU A CA 1
ATOM 721 C C . LEU A 1 101 ? 8.813 1.931 -3.604 1.00 98.44 101 LEU A C 1
ATOM 723 O O . LEU A 1 101 ? 9.246 1.176 -4.473 1.00 98.44 101 LEU A O 1
ATOM 727 N N . TYR A 1 102 ? 9.039 3.252 -3.638 1.00 98.12 102 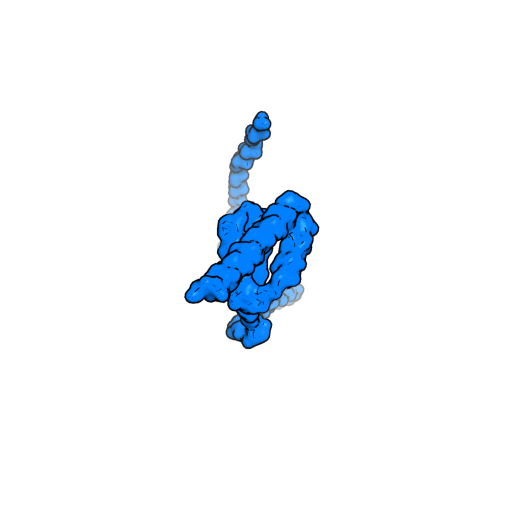TYR A N 1
ATOM 728 C CA . TYR A 1 102 ? 9.846 3.910 -4.674 1.00 98.12 102 TYR A CA 1
ATOM 729 C C . TYR A 1 102 ? 11.210 3.238 -4.857 1.00 98.12 102 TYR A C 1
ATOM 731 O O . TYR A 1 102 ? 11.607 2.961 -5.989 1.00 98.12 102 TYR A O 1
ATOM 739 N N . ALA A 1 103 ? 11.889 2.922 -3.752 1.00 98.25 103 ALA A N 1
ATOM 740 C CA . ALA A 1 103 ? 13.219 2.327 -3.779 1.00 98.25 103 ALA A CA 1
ATOM 741 C C . ALA A 1 103 ? 13.228 0.897 -4.350 1.00 98.25 103 ALA A C 1
ATOM 743 O O . ALA A 1 103 ? 14.260 0.443 -4.836 1.00 98.25 103 ALA A O 1
ATOM 744 N N . TYR A 1 104 ? 12.088 0.196 -4.319 1.00 98.38 104 TYR A N 1
ATOM 745 C CA . TYR A 1 104 ? 11.995 -1.226 -4.672 1.00 98.38 104 TYR A CA 1
ATOM 746 C C . TYR A 1 104 ? 11.247 -1.498 -5.984 1.00 98.38 104 TYR A C 1
ATOM 748 O O . TYR A 1 104 ? 11.574 -2.453 -6.683 1.00 98.38 104 TYR A O 1
ATOM 756 N N . ALA A 1 105 ? 10.249 -0.684 -6.337 1.00 98.19 105 ALA A N 1
ATOM 757 C CA . ALA A 1 105 ? 9.427 -0.853 -7.542 1.00 98.19 105 ALA A CA 1
ATOM 758 C C . ALA A 1 105 ? 9.452 0.367 -8.484 1.00 98.19 105 ALA A C 1
ATOM 760 O O . ALA A 1 105 ? 8.766 0.374 -9.511 1.00 98.19 105 ALA A O 1
ATOM 761 N N . GLY A 1 106 ? 10.249 1.388 -8.156 1.00 97.94 106 GLY A N 1
ATOM 762 C CA . GLY A 1 106 ? 10.482 2.562 -8.987 1.00 97.94 106 GLY A CA 1
ATOM 763 C C . GLY A 1 106 ? 9.380 3.622 -8.929 1.00 97.94 106 GLY A C 1
ATOM 764 O O . GLY A 1 106 ? 8.258 3.403 -8.464 1.00 97.94 106 GLY A O 1
ATOM 765 N N . PHE A 1 107 ? 9.719 4.798 -9.461 1.00 97.56 107 PHE A N 1
ATOM 766 C CA . PHE A 1 107 ? 8.886 6.005 -9.441 1.00 97.56 107 PHE A CA 1
ATOM 767 C C . PHE A 1 107 ? 7.472 5.825 -10.012 1.00 97.56 107 PHE A C 1
ATOM 769 O O . PHE A 1 107 ? 6.516 6.260 -9.367 1.00 97.56 107 PHE A O 1
ATOM 776 N N . PRO A 1 108 ? 7.274 5.164 -11.173 1.00 98.12 108 PRO A N 1
ATOM 777 C CA . PRO A 1 108 ? 5.938 5.064 -11.751 1.00 98.12 108 PRO A CA 1
ATOM 778 C C . PRO A 1 108 ? 4.977 4.253 -10.876 1.00 98.12 108 PRO A C 1
ATOM 780 O O . PRO A 1 108 ? 3.787 4.553 -10.823 1.00 98.12 108 PRO A O 1
ATOM 783 N N . ARG A 1 109 ? 5.463 3.215 -10.182 1.00 98.50 109 ARG A N 1
ATOM 784 C CA . ARG A 1 109 ? 4.610 2.371 -9.332 1.00 98.50 109 ARG A CA 1
ATOM 785 C C . ARG A 1 109 ? 4.243 3.073 -8.030 1.00 98.50 109 ARG A C 1
ATOM 787 O O . ARG A 1 109 ? 3.060 3.099 -7.694 1.00 98.50 109 ARG A O 1
ATOM 794 N N . SER A 1 110 ? 5.214 3.6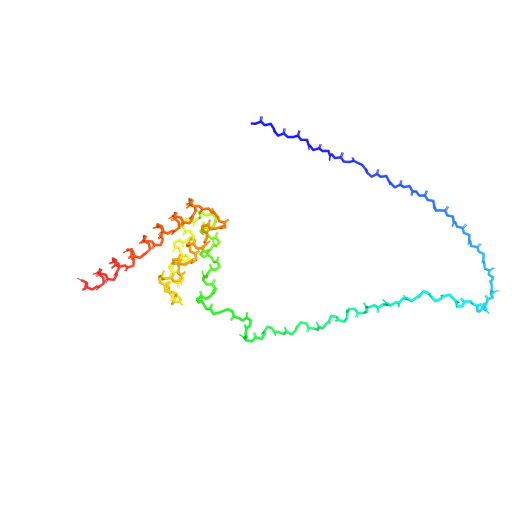80 -7.346 1.00 98.69 110 SER A N 1
ATOM 795 C CA . SER A 1 110 ? 4.963 4.398 -6.090 1.00 98.69 110 SER A CA 1
ATOM 796 C C . SER A 1 110 ? 4.025 5.592 -6.282 1.00 98.69 110 SER A C 1
ATOM 798 O O . SER A 1 110 ? 3.057 5.731 -5.534 1.00 98.69 110 SER A O 1
ATOM 800 N N . LEU A 1 111 ? 4.234 6.410 -7.322 1.00 98.56 111 LEU A N 1
ATOM 801 C CA . LEU A 1 111 ? 3.363 7.554 -7.598 1.00 98.56 111 LEU A CA 1
ATOM 802 C C . LEU A 1 111 ? 1.933 7.150 -7.952 1.00 98.56 111 LEU A C 1
ATOM 804 O O . LEU A 1 111 ? 0.987 7.750 -7.441 1.00 98.56 111 LEU A O 1
ATOM 808 N N . ASN A 1 112 ? 1.755 6.132 -8.797 1.00 98.75 112 ASN A N 1
ATOM 809 C CA . ASN A 1 112 ? 0.417 5.650 -9.141 1.00 98.75 112 ASN A CA 1
ATOM 810 C C . ASN A 1 112 ? -0.329 5.155 -7.896 1.00 98.75 112 ASN A C 1
ATOM 812 O O . ASN A 1 112 ? -1.507 5.460 -7.716 1.00 98.75 112 ASN A O 1
ATOM 816 N N . ALA A 1 113 ? 0.371 4.448 -7.007 1.00 98.88 113 ALA A N 1
ATOM 817 C CA . ALA A 1 113 ? -0.203 3.979 -5.756 1.00 98.88 113 ALA A CA 1
ATOM 818 C C . ALA A 1 113 ? -0.560 5.133 -4.800 1.00 98.88 113 ALA A C 1
ATOM 820 O O . ALA A 1 113 ? -1.627 5.110 -4.189 1.00 98.88 113 ALA A O 1
ATOM 821 N N . LEU A 1 114 ? 0.284 6.167 -4.701 1.00 98.88 114 LEU A N 1
ATOM 822 C CA . LEU A 1 114 ? -0.018 7.391 -3.944 1.00 98.88 114 LEU A CA 1
ATOM 823 C C . LEU A 1 114 ? -1.262 8.101 -4.488 1.00 98.88 114 LEU A C 1
ATOM 825 O O . LEU A 1 114 ? -2.120 8.524 -3.712 1.00 98.88 114 LEU A O 1
ATOM 829 N N . GLY A 1 115 ? -1.393 8.187 -5.813 1.00 98.81 115 GLY A N 1
ATOM 830 C CA . GLY A 1 115 ? -2.600 8.697 -6.460 1.00 98.81 115 GLY A CA 1
ATOM 831 C C . GLY A 1 115 ? -3.843 7.882 -6.092 1.00 98.81 115 GLY A C 1
ATOM 832 O O . GLY A 1 115 ? -4.899 8.450 -5.824 1.00 98.81 115 GLY A O 1
ATOM 833 N N . GLU A 1 116 ? -3.719 6.557 -6.011 1.00 98.88 116 GLU A N 1
ATOM 834 C CA . GLU A 1 116 ? -4.815 5.680 -5.593 1.00 98.88 116 GLU A CA 1
ATOM 835 C C . GLU A 1 116 ? -5.207 5.884 -4.121 1.00 98.88 116 GLU A C 1
ATOM 837 O O . GLU A 1 116 ? -6.396 5.966 -3.810 1.00 98.88 116 GLU A O 1
ATOM 842 N N . LEU A 1 117 ? -4.233 6.073 -3.221 1.00 98.88 117 LEU A N 1
ATOM 843 C CA . LEU A 1 117 ? -4.499 6.457 -1.831 1.00 98.88 117 LEU A CA 1
ATOM 844 C C . LEU A 1 117 ? -5.311 7.757 -1.757 1.00 98.88 117 LEU A C 1
ATOM 846 O O . LEU A 1 117 ? -6.309 7.802 -1.039 1.00 98.88 117 LEU A O 1
ATOM 850 N N . MET A 1 118 ? -4.963 8.783 -2.540 1.00 98.75 118 MET A N 1
ATOM 851 C CA . MET A 1 118 ? -5.728 10.039 -2.566 1.00 98.75 118 MET A CA 1
ATOM 852 C C . MET A 1 118 ? -7.187 9.827 -2.993 1.00 98.75 118 MET A C 1
ATOM 854 O O . MET A 1 118 ? -8.094 10.373 -2.362 1.00 98.75 118 MET A O 1
ATOM 858 N N . LYS A 1 119 ? -7.442 8.982 -4.001 1.00 98.75 119 LYS A N 1
ATOM 859 C CA . LYS A 1 119 ? -8.814 8.647 -4.426 1.00 98.75 119 LYS A CA 1
ATOM 860 C C . LYS A 1 119 ? -9.613 7.971 -3.312 1.00 98.75 119 LYS A C 1
ATOM 862 O O . LYS A 1 119 ? -10.769 8.329 -3.088 1.00 98.75 119 LYS A O 1
ATOM 867 N N . VAL A 1 120 ? -9.006 7.024 -2.590 1.00 98.75 120 VAL A N 1
ATOM 868 C CA . VAL A 1 120 ? -9.648 6.340 -1.453 1.00 98.75 120 VAL A CA 1
ATOM 869 C C . VAL A 1 120 ? -10.037 7.338 -0.357 1.00 98.75 120 VAL A C 1
ATOM 871 O O . VAL A 1 120 ? -11.147 7.267 0.181 1.00 98.75 120 VAL A O 1
ATOM 874 N N . LEU A 1 121 ? -9.155 8.287 -0.038 1.00 98.69 121 LEU A N 1
ATOM 875 C CA . LEU A 1 121 ? -9.414 9.305 0.983 1.00 98.69 121 LEU A CA 1
ATOM 876 C C . LEU A 1 121 ? -10.546 10.252 0.581 1.00 98.69 121 LEU A C 1
ATOM 878 O O . LEU A 1 121 ? -11.439 10.510 1.393 1.00 98.69 121 LEU A O 1
ATOM 882 N N . GLU A 1 122 ? -10.560 10.719 -0.667 1.00 98.62 122 GLU A N 1
ATOM 883 C CA . GLU A 1 122 ? -11.634 11.580 -1.166 1.00 98.62 122 GLU A CA 1
ATOM 884 C C . GLU A 1 122 ? -12.984 10.854 -1.180 1.00 98.62 122 GLU A C 1
ATOM 886 O O . GLU A 1 122 ? -13.975 11.390 -0.678 1.00 98.62 122 GLU A O 1
ATOM 891 N N . ALA A 1 123 ? -13.030 9.594 -1.622 1.00 98.25 123 ALA A N 1
ATOM 892 C CA . ALA A 1 123 ? -14.250 8.787 -1.569 1.00 98.25 123 ALA A CA 1
ATOM 893 C C . ALA A 1 123 ? -14.764 8.608 -0.126 1.00 98.25 123 ALA A C 1
ATOM 895 O O . ALA A 1 123 ? -15.961 8.722 0.150 1.00 98.25 123 ALA A O 1
ATOM 896 N N . ARG A 1 124 ? -13.865 8.374 0.840 1.00 97.56 124 ARG A N 1
ATOM 897 C CA . ARG A 1 124 ? -14.215 8.297 2.271 1.00 97.56 124 ARG A CA 1
ATOM 898 C C . ARG A 1 124 ? -14.766 9.619 2.802 1.00 97.56 124 ARG A C 1
ATOM 900 O O . ARG A 1 124 ? -15.764 9.616 3.523 1.00 97.56 124 ARG A O 1
ATOM 907 N N . LYS A 1 125 ? -14.150 10.742 2.438 1.00 97.44 125 LYS A N 1
ATOM 908 C CA . LYS A 1 125 ? -14.593 12.086 2.827 1.00 97.44 125 LYS A CA 1
ATOM 909 C C . LYS A 1 125 ? -15.977 12.410 2.264 1.00 97.44 125 LYS A C 1
ATOM 911 O O . LYS A 1 125 ? -16.814 12.945 2.988 1.00 97.44 125 LYS A O 1
ATOM 916 N N . GLN A 1 126 ? -16.237 12.051 1.008 1.00 97.56 126 GLN A N 1
ATOM 917 C CA . GLN A 1 126 ? -17.542 12.229 0.368 1.00 97.56 126 GLN A CA 1
ATOM 918 C C . GLN A 1 126 ? -18.636 11.410 1.063 1.00 97.56 126 GLN A C 1
ATOM 920 O O . GLN A 1 126 ? -19.663 11.983 1.414 1.00 97.56 126 GLN A O 1
ATOM 925 N N . ARG A 1 127 ? -18.389 10.126 1.368 1.00 95.88 127 ARG A N 1
ATOM 926 C CA . ARG A 1 127 ? -19.341 9.279 2.118 1.00 95.88 127 ARG A CA 1
ATOM 927 C C . ARG A 1 127 ? -19.680 9.840 3.501 1.00 95.88 127 ARG A C 1
ATOM 929 O O . ARG A 1 127 ? -20.836 9.832 3.910 1.00 95.88 127 ARG A O 1
ATOM 936 N N . LYS A 1 128 ? -18.684 10.367 4.223 1.00 93.88 128 LYS A N 1
ATOM 937 C CA . LYS A 1 128 ? -18.928 11.036 5.513 1.00 93.88 128 LYS A CA 1
ATOM 938 C C . LYS A 1 128 ? -19.787 12.291 5.342 1.00 93.88 128 LYS A C 1
ATOM 940 O O . LYS A 1 128 ? -20.718 12.503 6.108 1.00 93.88 128 LYS A O 1
ATOM 945 N N . ARG A 1 129 ? -19.504 13.109 4.322 1.00 94.44 129 ARG A N 1
ATOM 946 C CA . ARG A 1 129 ? -20.279 14.324 4.019 1.00 94.44 129 ARG A CA 1
ATOM 947 C C . ARG A 1 129 ? -21.721 14.035 3.614 1.00 94.44 129 ARG A C 1
ATOM 949 O O . ARG A 1 129 ? -22.588 14.816 3.984 1.00 94.44 129 ARG A O 1
ATOM 956 N N . SER A 1 130 ? -21.975 12.971 2.853 1.00 93.12 130 SER A N 1
ATOM 957 C CA . SER A 1 130 ? -23.339 12.591 2.475 1.00 93.12 130 SER A CA 1
ATOM 958 C C . SER A 1 130 ? -24.138 12.107 3.680 1.00 93.12 130 SER A C 1
ATOM 960 O O . SER A 1 130 ? -25.291 12.482 3.815 1.00 93.12 130 SER A O 1
ATOM 962 N N . PHE A 1 131 ? -23.510 11.348 4.584 1.00 91.31 131 PHE A N 1
ATOM 963 C CA . PHE A 1 131 ? -24.151 10.900 5.821 1.00 91.31 131 PHE A CA 1
ATOM 964 C C . PHE A 1 131 ? -24.526 12.064 6.750 1.00 91.31 131 PHE A C 1
ATOM 966 O O . PHE A 1 131 ? -25.585 12.049 7.349 1.00 91.31 131 PHE A O 1
ATOM 973 N N . LEU A 1 132 ? -23.689 13.102 6.833 1.00 89.31 132 LEU A N 1
ATOM 974 C CA . LEU A 1 132 ? -23.954 14.296 7.653 1.00 89.31 132 LEU A CA 1
ATOM 975 C C . LEU A 1 132 ? -25.053 15.220 7.093 1.00 89.31 132 LEU A C 1
ATOM 977 O O . LEU A 1 132 ? -25.399 16.203 7.741 1.00 89.31 132 LEU A O 1
ATOM 981 N N . ARG A 1 133 ? -25.526 14.980 5.866 1.00 86.88 133 ARG A N 1
ATOM 982 C CA . ARG A 1 133 ? -26.511 15.823 5.165 1.00 86.88 133 ARG A CA 1
ATOM 983 C C . ARG A 1 133 ? -27.871 15.141 4.975 1.00 86.88 133 ARG A C 1
ATOM 985 O O . ARG A 1 133 ? -28.760 15.786 4.427 1.00 86.88 133 ARG A O 1
ATOM 992 N N . ALA A 1 134 ? -27.989 13.871 5.353 1.00 72.94 134 ALA A N 1
ATOM 993 C CA . ALA A 1 134 ? -29.224 13.091 5.336 1.00 72.94 134 ALA A CA 1
ATOM 994 C C . ALA A 1 134 ? -29.820 13.053 6.746 1.00 72.94 134 ALA A C 1
ATOM 996 O O . ALA A 1 134 ? -31.064 13.057 6.838 1.00 72.94 134 ALA A O 1
#